Protein AF-A0A925BIQ1-F1 (afdb_monomer_lite)

pLDDT: mean 86.91, std 11.26, range [58.0, 98.06]

Sequence (155 aa):
MSRRSTRPRNQNVPHVSRKQAQEAAAAEDLAVAASRVPRFIREFGYGVLRLPRAVRMLIVGIFALLFTEMVRPTIDGLYLRFMFTHETRMLPALVLAAVGLGFYVLGWYLVVGLSGETPAPRRALSVYMGAGVLSLIAIAVQIVIGISIGLAPTT

Secondary structure (DSSP, 8-state):
--------------THHHHHHHHHHHHHHHHHHHHTS-HHHHHHHHHHHTS-HHHHHHHHHHHHHHHHHHHHHHHHHHHHHHT--STTTTHHHHHHHHHHHHHHHHHIIIII-STT-PPP--HHHHHHHHHHHHHHHHHHHHHHHHHHHHTS---

Structure (mmCIF, N/CA/C/O backbone):
data_AF-A0A925BIQ1-F1
#
_entry.id   AF-A0A925BIQ1-F1
#
loop_
_atom_site.group_PDB
_atom_site.id
_atom_site.type_symbol
_atom_site.label_atom_id
_atom_site.label_alt_id
_atom_site.labe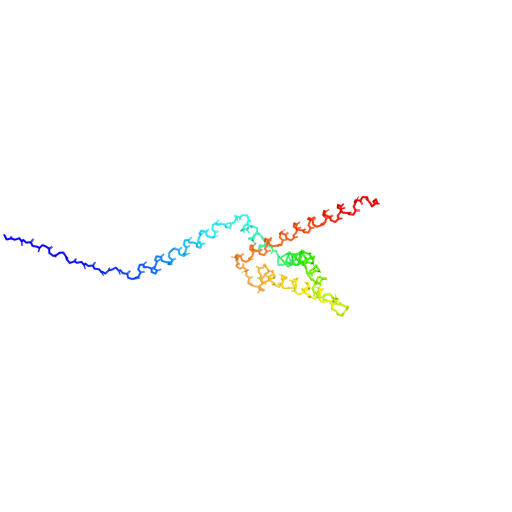l_comp_id
_atom_site.label_asym_id
_atom_site.label_entity_id
_atom_site.label_seq_id
_atom_site.pdbx_PDB_ins_code
_atom_site.Cartn_x
_atom_site.Cartn_y
_atom_site.Cartn_z
_atom_site.occupancy
_atom_site.B_iso_or_equiv
_atom_site.auth_seq_id
_atom_site.auth_comp_id
_atom_site.auth_asym_id
_atom_site.auth_atom_id
_atom_site.pdbx_PDB_model_num
ATOM 1 N N . MET A 1 1 ? 26.396 -39.279 72.627 1.00 59.22 1 MET A N 1
ATOM 2 C CA . MET A 1 1 ? 25.305 -39.812 71.777 1.00 59.22 1 MET A CA 1
ATOM 3 C C . MET A 1 1 ? 24.662 -38.661 71.014 1.00 59.22 1 MET A C 1
ATOM 5 O O . MET A 1 1 ? 24.142 -37.742 71.629 1.00 59.22 1 MET A O 1
ATOM 9 N N . SER A 1 2 ? 24.813 -38.666 69.690 1.00 58.00 2 SER A N 1
ATOM 10 C CA . SER A 1 2 ? 24.536 -37.544 68.781 1.00 58.00 2 SER A CA 1
ATOM 11 C C . SER A 1 2 ? 23.082 -37.568 68.291 1.00 58.00 2 SER A C 1
ATOM 13 O O . SER A 1 2 ? 22.649 -38.560 67.706 1.00 58.00 2 SER A O 1
ATOM 15 N N . ARG A 1 3 ? 22.317 -36.493 68.532 1.00 62.41 3 ARG A N 1
ATOM 16 C CA . ARG A 1 3 ? 20.950 -36.319 68.010 1.00 62.41 3 ARG A CA 1
ATOM 17 C C . ARG A 1 3 ? 21.018 -35.729 66.597 1.00 62.41 3 ARG A C 1
ATOM 19 O O . ARG A 1 3 ? 21.195 -34.526 66.429 1.00 62.41 3 ARG A O 1
ATOM 26 N N . ARG A 1 4 ? 20.869 -36.579 65.574 1.00 62.31 4 ARG A N 1
ATOM 27 C CA . ARG A 1 4 ? 20.652 -36.150 64.182 1.00 62.31 4 ARG A CA 1
ATOM 28 C C . ARG A 1 4 ? 19.227 -35.620 64.029 1.00 62.31 4 ARG A C 1
ATOM 30 O O . ARG A 1 4 ? 18.267 -36.378 64.095 1.00 62.31 4 ARG A O 1
ATOM 37 N N . SER A 1 5 ? 19.117 -34.313 63.818 1.00 64.75 5 SER A N 1
ATOM 38 C CA . SER A 1 5 ? 17.891 -33.627 63.413 1.00 64.75 5 SER A CA 1
ATOM 39 C C . SER A 1 5 ? 17.651 -33.849 61.918 1.00 64.75 5 SER A C 1
ATOM 41 O O . SER A 1 5 ? 18.326 -33.271 61.066 1.00 64.75 5 SER A O 1
ATOM 43 N N . THR A 1 6 ? 16.714 -34.732 61.590 1.00 67.44 6 THR A N 1
ATOM 44 C CA . THR A 1 6 ? 16.174 -34.919 60.240 1.00 67.44 6 THR A CA 1
ATOM 45 C C . THR A 1 6 ? 15.125 -33.843 59.966 1.00 67.44 6 THR A C 1
ATOM 47 O O . THR A 1 6 ? 13.984 -33.958 60.408 1.00 67.44 6 THR A O 1
ATOM 50 N N . ARG A 1 7 ? 15.498 -32.783 59.235 1.00 59.94 7 ARG A N 1
ATOM 51 C CA . ARG A 1 7 ? 14.525 -31.836 58.663 1.00 59.94 7 ARG A CA 1
ATOM 52 C C . ARG A 1 7 ? 13.788 -32.501 57.489 1.00 59.94 7 ARG A C 1
ATOM 54 O O . ARG A 1 7 ? 14.462 -32.929 56.550 1.00 59.94 7 ARG A O 1
ATOM 61 N N . PRO A 1 8 ? 12.444 -32.546 57.478 1.00 65.25 8 PRO A N 1
ATOM 62 C CA . PRO A 1 8 ? 11.698 -32.995 56.312 1.00 65.25 8 PRO A CA 1
ATOM 63 C C . PRO A 1 8 ? 11.759 -31.923 55.217 1.00 65.25 8 PRO A C 1
ATOM 65 O O . PRO A 1 8 ? 11.412 -30.758 55.416 1.00 65.25 8 PRO A O 1
ATOM 68 N N . ARG A 1 9 ? 12.243 -32.332 54.045 1.00 63.62 9 ARG A N 1
ATOM 69 C CA . ARG A 1 9 ? 12.334 -31.520 52.832 1.00 63.62 9 ARG A CA 1
ATOM 70 C C . ARG A 1 9 ? 10.961 -31.515 52.158 1.00 63.62 9 ARG A C 1
ATOM 72 O O . ARG A 1 9 ? 10.641 -32.430 51.411 1.00 63.62 9 ARG A O 1
ATOM 79 N N . ASN A 1 10 ? 10.141 -30.507 52.442 1.00 61.97 10 ASN A N 1
ATOM 80 C CA . ASN A 1 10 ? 8.868 -30.312 51.749 1.00 61.97 10 ASN A CA 1
ATOM 81 C C . ASN A 1 10 ? 9.134 -29.722 50.348 1.00 61.97 10 ASN A C 1
ATOM 83 O O . ASN A 1 10 ? 9.356 -28.522 50.202 1.00 61.97 10 ASN A O 1
ATOM 87 N N . GLN A 1 11 ? 9.186 -30.589 49.334 1.00 58.97 11 GLN A N 1
ATOM 88 C CA . GLN A 1 11 ? 9.347 -30.259 47.911 1.00 58.97 11 GLN A CA 1
ATOM 89 C C . GLN A 1 11 ? 7.989 -30.290 47.189 1.00 58.97 11 GLN A C 1
ATOM 91 O O . GLN A 1 11 ? 7.821 -30.978 46.192 1.00 58.97 11 GLN A O 1
ATOM 96 N N . ASN A 1 12 ? 7.012 -29.520 47.664 1.00 61.50 12 ASN A N 1
ATOM 97 C CA . ASN A 1 12 ? 5.854 -29.163 46.843 1.00 61.50 12 ASN A CA 1
ATOM 98 C C . ASN A 1 12 ? 6.085 -27.764 46.271 1.00 61.50 12 ASN A C 1
ATOM 100 O O . ASN A 1 12 ? 5.582 -26.769 46.785 1.00 61.50 12 ASN A O 1
ATOM 104 N N . VAL A 1 13 ? 6.900 -27.688 45.215 1.00 62.66 13 VAL A N 1
ATOM 105 C CA . VAL A 1 13 ? 6.961 -26.490 44.370 1.00 62.66 13 VAL A CA 1
ATOM 106 C C . VAL A 1 13 ? 5.743 -26.558 43.441 1.00 62.66 13 VAL A C 1
ATOM 108 O O . VAL A 1 13 ? 5.674 -27.469 42.616 1.00 62.66 13 VAL A O 1
ATOM 111 N N . PRO A 1 14 ? 4.752 -25.661 43.573 1.00 60.56 14 PRO A N 1
ATOM 112 C CA . PRO A 1 14 ? 3.522 -25.745 42.800 1.00 60.56 14 PRO A CA 1
ATOM 113 C C . PRO A 1 14 ? 3.817 -25.538 41.310 1.00 60.56 14 PRO A C 1
ATOM 115 O O . PRO A 1 14 ? 4.223 -24.458 40.879 1.00 60.56 14 PRO A O 1
ATOM 118 N N . HIS A 1 15 ? 3.554 -26.568 40.503 1.00 63.47 15 HIS A N 1
ATOM 119 C CA . HIS A 1 15 ? 3.665 -26.535 39.039 1.00 63.47 15 HIS A CA 1
ATOM 120 C C . HIS A 1 15 ? 2.817 -25.429 38.377 1.00 63.47 15 HIS A C 1
ATOM 122 O O . HIS A 1 15 ? 3.095 -25.038 37.245 1.00 63.47 15 HIS A O 1
ATOM 128 N N . VAL A 1 16 ? 1.845 -24.864 39.099 1.00 65.94 16 VAL A N 1
ATOM 129 C CA . VAL A 1 16 ? 1.020 -23.723 38.668 1.00 65.94 16 VAL A CA 1
ATOM 130 C C . VAL A 1 16 ? 1.852 -22.441 38.493 1.00 65.94 16 VAL A C 1
ATOM 132 O O . VAL A 1 16 ? 1.559 -21.630 37.617 1.00 65.94 16 VAL A O 1
ATOM 135 N N . SER A 1 17 ? 2.951 -22.291 39.244 1.00 70.00 17 SER A N 1
ATOM 136 C CA . SER A 1 17 ? 3.759 -21.065 39.244 1.00 70.00 17 SER A CA 1
ATOM 137 C C . SER A 1 17 ? 4.495 -20.831 37.920 1.00 70.00 17 SER A C 1
ATOM 139 O O . SER A 1 17 ? 4.646 -19.689 37.498 1.00 70.00 17 SER A O 1
ATOM 141 N N . ARG A 1 18 ? 4.891 -21.894 37.202 1.00 80.94 18 ARG A N 1
ATOM 142 C CA . ARG A 1 18 ? 5.593 -21.739 35.914 1.00 80.94 18 ARG A CA 1
ATOM 143 C C . ARG A 1 18 ? 4.679 -21.234 34.806 1.00 80.94 18 ARG A C 1
ATOM 145 O O . ARG A 1 18 ? 5.101 -20.381 34.037 1.00 80.94 18 ARG A O 1
ATOM 152 N N . LYS A 1 19 ? 3.440 -21.730 34.738 1.00 82.00 19 LYS A N 1
ATOM 153 C CA . LYS A 1 19 ? 2.490 -21.315 33.700 1.00 82.00 19 LYS A CA 1
ATOM 154 C C . LYS A 1 19 ? 2.035 -19.870 33.918 1.00 82.00 19 LYS A C 1
ATOM 156 O O . LYS A 1 19 ? 2.070 -19.087 32.981 1.00 82.00 19 LYS A O 1
ATOM 161 N N . GLN A 1 20 ? 1.738 -19.490 35.162 1.00 82.94 20 GLN A N 1
ATOM 162 C CA . GLN A 1 20 ? 1.406 -18.102 35.504 1.00 82.94 20 GLN A CA 1
ATOM 163 C C . GLN A 1 20 ? 2.589 -17.146 35.297 1.00 82.94 20 GLN A C 1
ATOM 165 O O . GLN A 1 20 ? 2.395 -16.045 34.795 1.00 82.94 20 GLN A O 1
ATOM 170 N N . ALA A 1 21 ? 3.819 -17.565 35.617 1.00 81.31 21 ALA A N 1
ATOM 171 C CA . ALA A 1 21 ? 5.012 -16.764 35.336 1.00 81.31 21 ALA A CA 1
ATOM 172 C C . ALA A 1 21 ? 5.265 -16.604 33.827 1.00 81.31 21 ALA A C 1
ATOM 174 O O . ALA A 1 21 ? 5.675 -15.533 33.393 1.00 81.31 21 ALA A O 1
ATOM 175 N N . GLN A 1 22 ? 4.990 -17.635 33.021 1.00 86.81 22 GLN A N 1
ATOM 176 C CA . GLN A 1 22 ? 5.076 -17.549 31.560 1.00 86.81 22 GLN A CA 1
ATOM 177 C C . GLN A 1 22 ? 3.986 -16.650 30.967 1.00 86.81 22 GLN A C 1
ATOM 179 O O . GLN A 1 22 ? 4.279 -15.859 30.076 1.00 86.81 22 GLN A O 1
ATOM 184 N N . GLU A 1 23 ? 2.753 -16.730 31.470 1.00 86.88 23 GLU A N 1
ATOM 185 C CA . GLU A 1 23 ? 1.653 -15.851 31.053 1.00 86.88 23 GLU A CA 1
ATOM 186 C C . GLU A 1 23 ? 1.926 -14.389 31.440 1.00 86.88 23 GLU A C 1
ATOM 188 O O . GLU A 1 23 ? 1.695 -13.490 30.632 1.00 86.88 23 GLU A O 1
ATOM 193 N N . ALA A 1 24 ? 2.495 -14.148 32.625 1.00 84.00 24 ALA A N 1
ATOM 194 C CA . ALA A 1 24 ? 2.906 -12.818 33.068 1.00 84.00 24 ALA A CA 1
ATOM 195 C C . ALA A 1 24 ? 4.066 -12.257 32.227 1.00 84.00 24 ALA A C 1
ATOM 197 O O . ALA A 1 24 ? 3.981 -11.121 31.767 1.00 84.00 24 ALA A O 1
ATOM 198 N N . ALA A 1 25 ? 5.103 -13.059 31.957 1.00 83.44 25 ALA A N 1
ATOM 199 C CA . ALA A 1 25 ? 6.229 -12.649 31.116 1.00 83.44 25 ALA A CA 1
ATOM 200 C C . ALA A 1 25 ? 5.790 -12.360 29.669 1.00 83.44 25 ALA A C 1
ATOM 202 O O . ALA A 1 25 ? 6.185 -11.352 29.089 1.00 83.44 25 ALA A O 1
ATOM 203 N N . ALA A 1 26 ? 4.905 -13.189 29.102 1.00 83.94 26 ALA A N 1
ATOM 204 C CA . ALA A 1 26 ? 4.347 -12.952 27.771 1.00 83.94 26 ALA A CA 1
ATOM 205 C C . ALA A 1 26 ? 3.481 -11.680 27.721 1.00 83.94 26 ALA A C 1
ATOM 207 O O . ALA A 1 26 ? 3.517 -10.944 26.734 1.00 83.94 26 ALA A O 1
ATOM 208 N N . ALA A 1 27 ? 2.712 -11.394 28.777 1.00 82.50 27 ALA A N 1
ATOM 209 C CA . ALA A 1 27 ? 1.936 -10.161 28.880 1.00 82.50 27 ALA A CA 1
ATOM 210 C C . ALA A 1 27 ? 2.838 -8.919 28.988 1.00 82.50 27 ALA A C 1
ATOM 212 O O . ALA A 1 27 ? 2.545 -7.894 28.365 1.00 82.50 27 ALA A O 1
ATOM 213 N N . GLU A 1 28 ? 3.945 -9.016 29.725 1.00 84.44 28 GLU A N 1
ATOM 214 C CA . GLU A 1 28 ? 4.937 -7.947 29.859 1.00 84.44 28 GLU A CA 1
ATOM 215 C C . GLU A 1 28 ? 5.652 -7.673 28.527 1.00 84.44 28 GLU A C 1
ATOM 217 O O . GLU A 1 28 ? 5.715 -6.521 28.092 1.00 84.44 28 GLU A O 1
ATOM 222 N N . ASP A 1 29 ? 6.065 -8.714 27.798 1.00 81.19 29 ASP A N 1
ATOM 223 C CA . ASP A 1 29 ? 6.667 -8.584 26.464 1.00 81.19 29 ASP A CA 1
ATOM 224 C C . ASP A 1 29 ? 5.710 -7.940 25.449 1.00 81.19 29 ASP A C 1
ATOM 226 O O . ASP A 1 29 ? 6.113 -7.094 24.641 1.00 81.19 29 ASP A O 1
ATOM 230 N N . LEU A 1 30 ? 4.420 -8.283 25.503 1.00 76.56 30 LEU A N 1
ATOM 231 C CA . LEU A 1 30 ? 3.394 -7.649 24.672 1.00 76.56 30 LEU A CA 1
ATOM 232 C C . LEU A 1 30 ? 3.176 -6.178 25.053 1.00 76.56 30 LEU A C 1
ATOM 234 O O . LEU A 1 3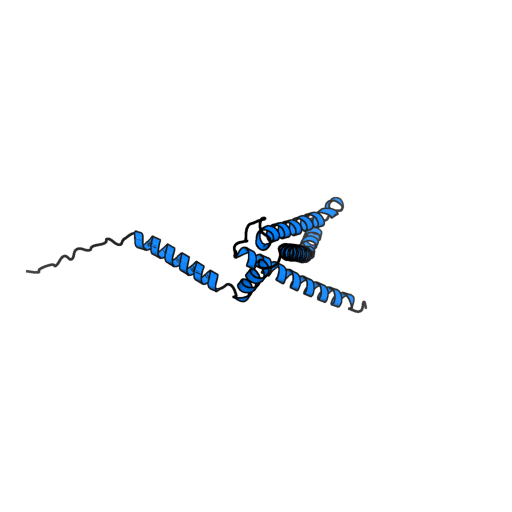0 ? 3.015 -5.336 24.163 1.00 76.56 30 LEU A O 1
ATOM 238 N N . ALA A 1 31 ? 3.213 -5.845 26.345 1.00 75.12 31 ALA A N 1
ATOM 239 C CA . ALA A 1 31 ? 3.109 -4.470 26.828 1.00 75.12 31 ALA A CA 1
ATOM 240 C C . ALA A 1 31 ? 4.327 -3.623 26.412 1.00 75.12 31 ALA A C 1
ATOM 242 O O . ALA A 1 31 ? 4.167 -2.486 25.956 1.00 75.12 31 ALA A O 1
ATOM 243 N N . VAL A 1 32 ? 5.535 -4.190 26.475 1.00 77.50 32 VAL A N 1
ATOM 244 C CA . VAL A 1 32 ? 6.776 -3.559 25.996 1.00 77.50 32 VAL A CA 1
ATOM 245 C C . VAL A 1 32 ? 6.763 -3.413 24.470 1.00 77.50 32 VAL A C 1
ATOM 247 O O . VAL A 1 32 ? 7.144 -2.371 23.936 1.00 77.50 32 VAL A O 1
ATOM 250 N N . ALA A 1 33 ? 6.270 -4.402 23.728 1.00 68.06 33 ALA A N 1
ATOM 251 C CA . ALA A 1 33 ? 6.105 -4.280 22.280 1.00 68.06 33 ALA A CA 1
ATOM 252 C C . ALA A 1 33 ? 5.075 -3.195 21.904 1.00 68.06 33 ALA A C 1
ATOM 254 O O . ALA A 1 33 ? 5.266 -2.471 20.923 1.00 68.06 33 ALA A O 1
ATOM 255 N N . ALA A 1 34 ? 4.010 -3.039 22.695 1.00 63.12 34 ALA A N 1
ATOM 256 C CA . ALA A 1 34 ? 3.001 -1.997 22.516 1.00 63.12 34 ALA A CA 1
ATOM 257 C C . ALA A 1 34 ? 3.511 -0.592 22.891 1.00 63.12 34 ALA A C 1
ATOM 259 O O . ALA A 1 34 ? 3.073 0.404 22.300 1.00 63.12 34 ALA A O 1
ATOM 260 N N . SER A 1 35 ? 4.453 -0.483 23.834 1.00 69.19 35 SER A N 1
ATOM 261 C CA . SER A 1 35 ? 5.083 0.794 24.192 1.00 69.19 35 SER A CA 1
ATOM 262 C C . SER A 1 35 ? 6.055 1.292 23.115 1.00 69.19 35 SER A C 1
ATOM 264 O O . SER A 1 35 ? 6.186 2.503 22.942 1.00 69.19 35 SER A O 1
ATOM 266 N N . ARG A 1 36 ? 6.637 0.388 22.310 1.00 71.56 36 ARG A N 1
ATOM 267 C CA . ARG A 1 36 ? 7.524 0.730 21.180 1.00 71.56 36 ARG A CA 1
ATOM 268 C C . ARG A 1 36 ? 6.821 1.375 19.985 1.00 71.56 36 ARG A C 1
ATOM 270 O O . ARG A 1 36 ? 7.504 1.895 19.107 1.00 71.56 36 ARG A O 1
ATOM 277 N N . VAL A 1 37 ? 5.488 1.355 19.911 1.00 66.75 37 VAL A N 1
ATOM 278 C CA . VAL A 1 37 ? 4.771 2.040 18.824 1.00 66.75 37 VAL A CA 1
ATOM 279 C C . VAL A 1 37 ? 4.797 3.554 19.086 1.00 66.75 37 VAL A C 1
ATOM 281 O O . VAL A 1 37 ? 4.233 3.992 20.099 1.00 66.75 37 VAL A O 1
ATOM 284 N N . PRO A 1 38 ? 5.392 4.368 18.190 1.00 74.06 38 PRO A N 1
ATOM 285 C CA . PRO A 1 38 ? 5.447 5.820 18.346 1.00 74.06 38 PRO A CA 1
ATOM 286 C C . PRO A 1 38 ? 4.052 6.399 18.606 1.00 74.06 38 PRO A C 1
ATOM 288 O O . PRO A 1 38 ? 3.095 6.041 17.913 1.00 74.06 38 PRO A O 1
ATOM 291 N N . ARG A 1 39 ? 3.915 7.296 19.596 1.00 78.56 39 ARG A N 1
ATOM 292 C CA . ARG A 1 39 ? 2.623 7.942 19.928 1.00 78.56 39 ARG A CA 1
ATOM 293 C C . ARG A 1 39 ? 1.966 8.578 18.704 1.00 78.56 39 ARG A C 1
ATOM 295 O O . ARG A 1 39 ? 0.778 8.368 18.489 1.00 78.56 39 ARG A O 1
ATOM 302 N N . PHE A 1 40 ? 2.770 9.221 17.858 1.00 76.12 40 PHE A N 1
ATOM 303 C CA . PHE A 1 40 ? 2.323 9.864 16.624 1.00 76.12 40 PHE A CA 1
ATOM 304 C C . PHE A 1 40 ? 1.507 8.932 15.714 1.00 76.12 40 PHE A C 1
ATOM 306 O O . PHE A 1 40 ? 0.469 9.324 15.193 1.00 76.12 40 PHE A O 1
ATOM 313 N N . ILE A 1 41 ? 1.914 7.665 15.569 1.00 71.62 41 ILE A N 1
ATOM 314 C CA . ILE A 1 41 ? 1.218 6.710 14.692 1.00 71.62 41 ILE A CA 1
ATOM 315 C C . ILE A 1 41 ? -0.152 6.324 15.268 1.00 71.62 41 ILE A C 1
ATOM 317 O O . ILE A 1 41 ? -1.112 6.136 14.518 1.00 71.62 41 ILE A O 1
ATOM 321 N N . ARG A 1 42 ? -0.262 6.229 16.600 1.00 75.94 42 ARG A N 1
ATOM 322 C CA . ARG A 1 42 ? -1.542 5.970 17.274 1.00 75.94 42 ARG A CA 1
ATOM 323 C C . ARG A 1 42 ? -2.488 7.152 17.101 1.00 75.94 42 ARG A C 1
ATOM 325 O O . ARG A 1 42 ? -3.617 6.955 16.666 1.00 75.94 42 ARG A O 1
ATOM 332 N N . GLU A 1 43 ? -2.015 8.359 17.392 1.00 83.81 43 GLU A N 1
ATOM 333 C CA . GLU A 1 43 ? -2.799 9.593 17.265 1.00 83.81 43 GLU A CA 1
ATOM 334 C C . GLU A 1 43 ? -3.287 9.808 15.829 1.00 83.81 43 GLU A C 1
ATOM 336 O O . GLU A 1 43 ? -4.471 10.073 15.612 1.00 83.81 43 GLU A O 1
ATOM 341 N N . PHE A 1 44 ? -2.416 9.580 14.845 1.00 81.25 44 PHE A N 1
ATOM 342 C CA . PHE A 1 44 ? -2.772 9.675 13.433 1.00 81.25 44 PHE A CA 1
ATOM 343 C C . PHE A 1 44 ? -3.825 8.633 13.028 1.00 81.25 44 PHE A C 1
ATOM 345 O O . PHE A 1 44 ? -4.817 8.973 12.383 1.00 81.25 44 PHE A O 1
ATOM 352 N N . GLY A 1 45 ? -3.664 7.375 13.456 1.00 82.75 45 GLY A N 1
ATOM 353 C CA . GLY A 1 45 ? -4.630 6.306 13.183 1.00 82.75 45 GLY A CA 1
ATOM 354 C C . GLY A 1 45 ? -6.023 6.607 13.743 1.00 82.75 45 GLY A C 1
ATOM 355 O O . GLY A 1 45 ? -7.018 6.467 13.030 1.00 82.75 45 GLY A O 1
ATOM 356 N N . TYR A 1 46 ? -6.102 7.093 14.986 1.00 84.44 46 TYR A N 1
ATOM 357 C CA . TYR A 1 46 ? -7.371 7.531 15.577 1.00 84.44 46 TYR A CA 1
ATOM 358 C C . TYR A 1 46 ? -7.963 8.743 14.858 1.00 84.44 46 TYR A C 1
ATOM 360 O O . TYR A 1 46 ? -9.179 8.800 14.674 1.00 84.44 46 TYR A O 1
ATOM 368 N N . GLY A 1 47 ? -7.125 9.685 14.418 1.00 87.12 47 GLY A N 1
ATOM 369 C CA . GLY A 1 47 ? -7.556 10.834 13.624 1.00 87.12 47 GLY A CA 1
ATOM 370 C C . GLY A 1 47 ? -8.267 10.406 12.342 1.00 87.12 47 GLY A C 1
ATOM 371 O O . GLY A 1 47 ? -9.375 10.866 12.070 1.00 87.12 47 GLY A O 1
ATOM 372 N N . VAL A 1 48 ? -7.686 9.456 11.604 1.00 87.81 48 VAL A N 1
ATOM 373 C CA . VAL A 1 48 ? -8.275 8.974 10.347 1.00 87.81 48 VAL A CA 1
ATOM 374 C C . VAL A 1 48 ? -9.579 8.209 10.567 1.00 87.81 48 VAL A C 1
ATOM 376 O O . VAL A 1 48 ? -10.516 8.384 9.790 1.00 87.81 48 VAL A O 1
ATOM 379 N N . LEU A 1 49 ? -9.695 7.417 11.636 1.00 88.88 49 LEU A N 1
ATOM 380 C CA . LEU A 1 49 ? -10.927 6.673 11.936 1.00 88.88 49 LEU A CA 1
ATOM 381 C C . LEU A 1 49 ? -12.127 7.580 12.255 1.00 88.88 49 LEU A C 1
ATOM 383 O O . LEU A 1 49 ? -13.269 7.165 12.060 1.00 88.88 49 LEU A O 1
ATOM 387 N N . ARG A 1 50 ? -11.887 8.818 12.702 1.00 90.69 50 ARG A N 1
ATOM 388 C CA . ARG A 1 50 ? -12.942 9.809 12.980 1.00 90.69 50 ARG A CA 1
ATOM 389 C C . ARG A 1 50 ? -13.447 10.525 11.727 1.00 90.69 50 ARG A C 1
ATOM 391 O O . ARG A 1 50 ? -14.440 11.243 11.804 1.00 90.69 50 ARG A O 1
ATOM 398 N N . LEU A 1 51 ? -12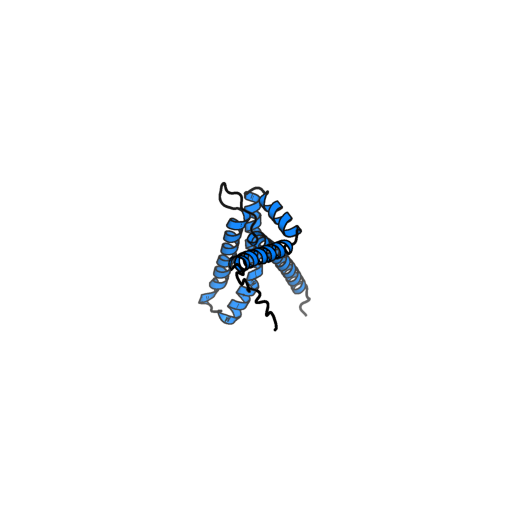.786 10.346 10.583 1.00 93.44 51 LEU A N 1
ATOM 399 C CA . LEU A 1 51 ? -13.171 11.006 9.340 1.00 93.44 51 LEU A CA 1
ATOM 400 C C . LEU A 1 51 ? -14.453 10.397 8.739 1.00 93.44 51 LEU A C 1
ATOM 402 O O . LEU A 1 51 ? -14.713 9.192 8.890 1.00 93.44 51 LEU A O 1
ATOM 406 N N . PRO A 1 52 ? -15.233 11.196 7.981 1.00 94.31 52 PRO A N 1
ATOM 407 C CA . PRO A 1 52 ? -16.371 10.693 7.221 1.00 94.31 52 PRO A CA 1
ATOM 408 C C . PRO A 1 52 ? -15.975 9.514 6.329 1.00 94.31 52 PRO A C 1
ATOM 410 O O . PRO A 1 52 ? -14.876 9.474 5.771 1.00 94.31 52 PRO A O 1
ATOM 413 N N . ARG A 1 53 ? -16.888 8.552 6.157 1.00 93.12 53 ARG A N 1
ATOM 414 C CA . ARG A 1 53 ? -16.627 7.311 5.405 1.00 93.12 53 ARG A CA 1
ATOM 415 C C . ARG A 1 53 ? -16.088 7.581 3.994 1.00 93.12 53 ARG A C 1
ATOM 417 O O . ARG A 1 53 ? -15.143 6.921 3.581 1.00 93.12 53 ARG A O 1
ATOM 424 N N . ALA A 1 54 ? -16.635 8.581 3.300 1.00 94.94 54 ALA A N 1
ATOM 425 C CA . ALA A 1 54 ? -16.186 8.981 1.966 1.00 94.94 54 ALA A CA 1
ATOM 426 C C . ALA A 1 54 ? -14.715 9.435 1.945 1.00 94.94 54 ALA A C 1
ATOM 428 O O . ALA A 1 54 ? -13.954 9.031 1.071 1.00 94.94 54 ALA A O 1
ATOM 429 N N . VAL A 1 55 ? -14.283 10.206 2.950 1.00 95.75 55 VAL A N 1
ATOM 430 C CA . VAL A 1 55 ? -12.888 10.660 3.070 1.00 95.75 55 VAL A CA 1
ATOM 431 C C . VAL A 1 55 ? -11.963 9.473 3.330 1.00 95.75 55 VAL A C 1
ATOM 433 O O . VAL A 1 55 ? -10.907 9.368 2.714 1.00 95.75 55 VAL A O 1
ATOM 436 N N . ARG A 1 56 ? -12.378 8.529 4.184 1.00 95.00 56 ARG A N 1
ATOM 437 C CA . ARG A 1 56 ? -11.619 7.293 4.430 1.00 95.00 56 ARG A CA 1
ATOM 438 C C . ARG A 1 56 ? -11.459 6.452 3.161 1.00 95.00 56 ARG A C 1
ATOM 440 O O . ARG A 1 56 ? -10.361 5.970 2.901 1.00 95.00 56 ARG A O 1
ATOM 447 N N . MET A 1 57 ? -12.513 6.320 2.351 1.00 96.06 57 MET A N 1
ATOM 448 C CA . MET A 1 57 ? -12.443 5.632 1.053 1.00 96.06 57 MET A CA 1
ATOM 449 C C . MET A 1 57 ? -11.463 6.316 0.095 1.00 96.06 57 MET A C 1
ATOM 451 O O . MET A 1 57 ? -10.675 5.636 -0.559 1.00 96.06 57 MET A O 1
ATOM 455 N N . LEU A 1 58 ? -11.482 7.649 0.042 1.00 97.19 58 LEU A N 1
ATOM 456 C CA . LEU A 1 58 ? -10.581 8.430 -0.803 1.00 97.19 58 LEU A CA 1
ATOM 457 C C . LEU A 1 58 ? -9.117 8.268 -0.372 1.00 97.19 58 LEU A C 1
ATOM 459 O O . LEU A 1 58 ? -8.264 8.021 -1.218 1.00 97.19 58 LEU A O 1
ATOM 463 N N . ILE A 1 59 ? -8.830 8.313 0.933 1.00 95.31 59 ILE A N 1
ATOM 464 C CA . ILE A 1 59 ? -7.483 8.060 1.472 1.00 95.31 59 ILE A CA 1
ATOM 465 C C . ILE A 1 59 ? -6.995 6.661 1.078 1.00 95.31 59 ILE A C 1
ATOM 467 O O . ILE A 1 59 ? -5.876 6.515 0.593 1.00 95.31 59 ILE A O 1
ATOM 471 N N . VAL A 1 60 ? -7.834 5.635 1.252 1.00 96.94 60 VAL A N 1
ATOM 472 C CA . VAL A 1 60 ? -7.495 4.256 0.871 1.00 96.94 60 VAL A CA 1
ATOM 473 C C . VAL A 1 60 ? -7.228 4.144 -0.630 1.00 96.94 60 VAL A C 1
ATOM 475 O O . VAL A 1 60 ? -6.240 3.524 -1.016 1.00 96.94 60 VAL A O 1
ATOM 478 N N . GLY A 1 61 ? -8.057 4.776 -1.465 1.00 97.62 61 GLY A N 1
ATOM 479 C CA . GLY A 1 61 ? -7.868 4.820 -2.915 1.00 97.62 61 GLY A CA 1
ATOM 480 C C . GLY A 1 61 ? -6.544 5.469 -3.313 1.00 97.62 61 GLY A C 1
ATOM 481 O O . GLY A 1 61 ? -5.774 4.880 -4.067 1.00 97.62 61 GLY A O 1
ATOM 482 N N . ILE A 1 62 ? -6.236 6.639 -2.747 1.00 97.19 62 ILE A N 1
ATOM 483 C CA . ILE A 1 62 ? -4.968 7.336 -2.993 1.00 97.19 62 ILE A CA 1
ATOM 484 C C . ILE A 1 62 ? -3.789 6.465 -2.556 1.00 97.19 62 ILE A C 1
ATOM 486 O O . ILE A 1 62 ? -2.843 6.301 -3.316 1.00 97.19 62 ILE A O 1
ATOM 490 N N . PHE A 1 63 ? -3.842 5.861 -1.368 1.00 96.75 63 PHE A N 1
ATOM 491 C CA . PHE A 1 63 ? -2.749 5.019 -0.877 1.00 96.75 63 PHE A CA 1
ATOM 492 C C . PHE A 1 63 ? -2.539 3.776 -1.742 1.00 96.75 63 PHE A C 1
ATOM 494 O O . PHE A 1 63 ? -1.394 3.413 -1.992 1.00 96.75 63 PHE A O 1
ATOM 501 N N . ALA A 1 64 ? -3.609 3.160 -2.245 1.00 97.56 64 ALA A N 1
ATOM 502 C CA . ALA A 1 64 ? -3.504 2.046 -3.180 1.00 97.56 64 ALA A CA 1
ATOM 503 C C . ALA A 1 64 ? -2.845 2.454 -4.501 1.00 97.56 64 ALA A C 1
ATOM 505 O O . ALA A 1 64 ? -1.961 1.743 -4.979 1.00 97.56 64 ALA A O 1
ATOM 506 N N . LEU A 1 65 ? -3.205 3.613 -5.056 1.00 97.31 65 LEU A N 1
ATOM 507 C CA . LEU A 1 65 ? -2.569 4.135 -6.268 1.00 97.31 65 LEU A CA 1
ATOM 508 C C . LEU A 1 65 ? -1.088 4.453 -6.035 1.00 97.31 65 LEU A C 1
ATOM 510 O O . LEU A 1 65 ? -0.239 3.996 -6.797 1.00 97.31 65 LEU A O 1
ATOM 514 N N . LEU A 1 66 ? -0.767 5.159 -4.947 1.00 96.62 66 LEU A N 1
ATOM 515 C CA . LEU A 1 66 ? 0.614 5.485 -4.588 1.00 96.62 66 LEU A CA 1
ATOM 516 C C . LEU A 1 66 ? 1.454 4.218 -4.378 1.00 96.62 66 LEU A C 1
ATOM 518 O O . LEU A 1 66 ? 2.583 4.126 -4.851 1.00 96.62 66 LEU A O 1
ATOM 522 N N . PHE A 1 67 ? 0.911 3.216 -3.690 1.00 96.38 67 PHE A N 1
ATOM 523 C CA . PHE A 1 67 ? 1.609 1.951 -3.492 1.00 96.38 67 PHE A CA 1
ATOM 524 C C . PHE A 1 67 ? 1.824 1.207 -4.818 1.00 96.38 67 PHE A C 1
ATOM 526 O O . PHE A 1 67 ? 2.909 0.684 -5.062 1.00 96.38 67 PHE A O 1
ATOM 533 N N . THR A 1 68 ? 0.824 1.203 -5.701 1.00 97.12 68 THR A N 1
ATOM 534 C CA . THR A 1 68 ? 0.923 0.565 -7.024 1.00 97.12 68 THR A CA 1
ATOM 535 C C . THR A 1 68 ? 2.030 1.199 -7.865 1.00 97.12 68 THR A C 1
ATOM 537 O O . THR A 1 68 ? 2.894 0.484 -8.371 1.00 97.12 68 THR A O 1
ATOM 540 N N . GLU A 1 69 ? 2.067 2.530 -7.952 1.00 96.12 69 GLU A N 1
ATOM 541 C CA . GLU A 1 69 ? 3.126 3.244 -8.680 1.00 96.12 69 GLU A CA 1
ATOM 542 C C . GLU A 1 69 ? 4.504 3.069 -8.023 1.00 96.12 69 GLU A C 1
ATOM 544 O O . GLU A 1 69 ? 5.512 2.963 -8.716 1.00 96.12 69 GLU A O 1
ATOM 549 N N . MET A 1 70 ? 4.572 2.953 -6.692 1.00 95.12 70 MET A N 1
ATOM 550 C CA . MET A 1 70 ? 5.828 2.652 -5.997 1.00 95.12 70 MET A CA 1
ATOM 551 C C . MET A 1 70 ? 6.399 1.282 -6.401 1.00 95.12 70 MET A C 1
ATOM 553 O O . MET A 1 70 ? 7.611 1.152 -6.573 1.00 95.12 70 MET A O 1
ATOM 557 N N . VAL A 1 71 ? 5.550 0.259 -6.537 1.00 95.56 71 VAL A N 1
ATOM 558 C CA . VAL A 1 71 ? 5.973 -1.122 -6.842 1.00 95.56 71 VAL A CA 1
ATOM 559 C C . VAL A 1 71 ? 6.224 -1.337 -8.342 1.00 95.56 71 VAL A C 1
ATOM 561 O O . VAL A 1 71 ? 7.011 -2.210 -8.720 1.00 95.56 71 VAL A O 1
ATOM 564 N N . ARG A 1 72 ? 5.614 -0.517 -9.203 1.00 95.94 72 ARG A N 1
ATOM 565 C CA . ARG A 1 72 ? 5.764 -0.546 -10.666 1.00 95.94 72 ARG A CA 1
ATOM 566 C C . ARG A 1 72 ? 7.195 -0.728 -11.181 1.00 95.94 72 ARG A C 1
ATOM 568 O O . ARG A 1 72 ? 7.413 -1.724 -11.868 1.00 95.94 72 ARG A O 1
ATOM 575 N N . PRO A 1 73 ? 8.189 0.120 -10.848 1.00 94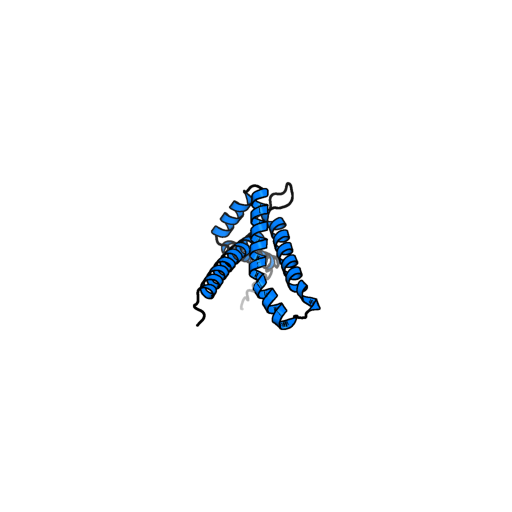.12 73 PRO A N 1
ATOM 576 C CA . PRO A 1 73 ? 9.547 -0.036 -11.375 1.00 94.12 73 PRO A CA 1
ATOM 577 C C . PRO A 1 73 ? 10.185 -1.378 -10.993 1.00 94.12 73 PRO A C 1
ATOM 579 O O . PRO A 1 73 ? 10.975 -1.933 -11.756 1.00 94.12 73 PRO A O 1
ATOM 582 N N . THR A 1 74 ? 9.832 -1.932 -9.830 1.00 95.38 74 THR A N 1
ATOM 583 C CA . THR A 1 74 ? 10.307 -3.249 -9.395 1.00 95.38 74 THR A CA 1
ATOM 584 C C . THR A 1 74 ? 9.682 -4.371 -10.221 1.00 95.38 74 THR A C 1
ATOM 586 O O . THR A 1 74 ? 10.407 -5.259 -10.669 1.00 95.38 74 THR A O 1
ATOM 589 N N . ILE A 1 75 ? 8.364 -4.330 -10.448 1.00 96.06 75 ILE A N 1
ATOM 590 C CA . ILE A 1 75 ? 7.664 -5.328 -11.273 1.00 96.06 75 ILE A CA 1
ATOM 591 C C . ILE A 1 75 ? 8.146 -5.258 -12.721 1.00 96.06 75 ILE A C 1
ATOM 593 O O . ILE A 1 75 ? 8.502 -6.291 -13.287 1.00 96.06 75 ILE A O 1
ATOM 597 N N . ASP A 1 76 ? 8.226 -4.057 -13.292 1.00 95.06 76 ASP A N 1
ATOM 598 C CA . ASP A 1 76 ? 8.682 -3.849 -14.667 1.00 95.06 76 ASP A CA 1
ATOM 599 C C . ASP A 1 76 ? 10.135 -4.317 -14.832 1.00 95.06 76 ASP A C 1
ATOM 601 O O . ASP A 1 76 ? 10.453 -5.066 -15.757 1.00 95.06 76 ASP A O 1
ATOM 605 N N . GLY A 1 77 ? 11.018 -3.958 -13.893 1.00 95.31 77 GLY A N 1
ATOM 606 C CA . GLY A 1 77 ? 12.416 -4.384 -13.905 1.00 95.31 77 GLY A CA 1
ATOM 607 C C . GLY A 1 77 ? 12.591 -5.900 -13.785 1.00 95.31 77 GLY A C 1
ATOM 608 O O . GLY A 1 77 ? 13.435 -6.477 -14.474 1.00 95.31 77 GLY A O 1
ATOM 609 N N . LEU A 1 78 ? 11.789 -6.563 -12.946 1.00 96.50 78 LEU A N 1
ATOM 610 C CA . LEU A 1 78 ? 11.807 -8.021 -12.810 1.00 96.50 78 LEU A CA 1
ATOM 611 C C . LEU A 1 78 ? 11.275 -8.699 -14.079 1.00 96.50 78 LEU A C 1
ATOM 613 O O . LEU A 1 78 ? 11.886 -9.637 -14.590 1.00 96.50 78 LEU A O 1
ATOM 617 N N . TYR A 1 79 ? 10.165 -8.200 -14.616 1.00 96.00 79 TYR A N 1
ATOM 618 C CA . TYR A 1 79 ? 9.548 -8.742 -15.819 1.00 96.00 79 TYR A CA 1
ATOM 619 C C . TYR A 1 79 ? 10.479 -8.650 -17.031 1.00 96.00 79 TYR A C 1
ATOM 621 O O . TYR A 1 79 ? 10.694 -9.654 -17.711 1.00 96.00 79 TYR A O 1
ATOM 629 N N . LEU A 1 80 ? 11.085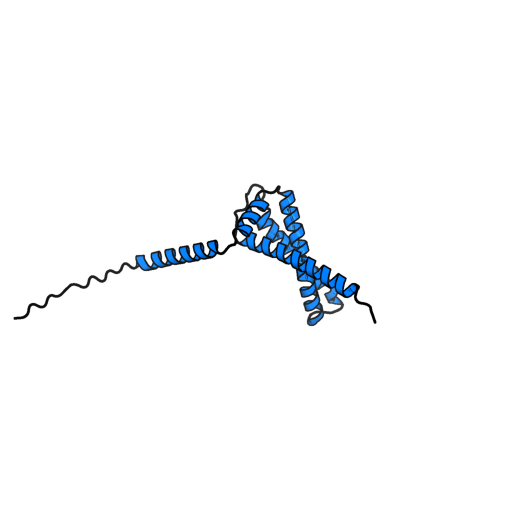 -7.480 -17.262 1.00 95.94 80 LEU A N 1
ATOM 630 C CA . LEU A 1 80 ? 12.008 -7.266 -18.378 1.00 95.94 80 LEU A CA 1
ATOM 631 C C . LEU A 1 80 ? 13.242 -8.171 -18.303 1.00 95.94 80 LEU A C 1
ATOM 633 O O . LEU A 1 80 ? 13.746 -8.600 -19.337 1.00 95.94 80 LEU A O 1
ATOM 637 N N . ARG A 1 81 ? 13.720 -8.479 -17.092 1.00 96.00 81 ARG A N 1
ATOM 638 C CA . ARG A 1 81 ? 14.907 -9.323 -16.892 1.00 96.00 81 ARG A CA 1
ATOM 639 C C . ARG A 1 81 ? 14.636 -10.817 -17.049 1.00 96.00 81 ARG A C 1
ATOM 641 O O . ARG A 1 81 ? 15.531 -11.524 -17.498 1.00 96.00 81 ARG A O 1
ATOM 648 N N . PHE A 1 82 ? 13.456 -11.301 -16.658 1.00 95.00 82 PHE A N 1
ATOM 649 C CA . PHE A 1 82 ? 13.222 -12.745 -16.509 1.00 95.00 82 PHE A CA 1
ATOM 650 C C . PHE A 1 82 ? 12.105 -13.321 -17.384 1.00 95.00 82 PHE A C 1
ATOM 652 O O . PHE A 1 82 ? 12.124 -14.517 -17.654 1.00 95.00 82 PHE A O 1
ATOM 659 N N . MET A 1 83 ? 11.123 -12.516 -17.796 1.00 91.06 83 MET A N 1
ATOM 660 C CA . MET A 1 83 ? 9.845 -13.016 -18.335 1.00 91.06 83 MET A CA 1
ATOM 661 C C . MET A 1 83 ? 9.426 -12.342 -19.651 1.00 91.06 83 MET A C 1
ATOM 663 O O . MET A 1 83 ? 8.320 -12.584 -20.145 1.00 91.06 83 MET A O 1
ATOM 667 N N . PHE A 1 84 ? 10.268 -11.469 -20.215 1.00 94.00 84 PHE A N 1
ATOM 668 C CA . PHE A 1 84 ? 9.904 -10.695 -21.396 1.00 94.00 84 PHE A CA 1
ATOM 669 C C . PHE A 1 84 ? 9.811 -11.566 -22.651 1.00 94.00 84 PHE A C 1
ATOM 671 O O . PHE A 1 84 ? 10.812 -12.046 -23.180 1.00 94.00 84 PHE A O 1
ATOM 678 N N . THR A 1 85 ? 8.594 -11.679 -23.177 1.00 94.38 85 THR A N 1
ATOM 679 C CA . THR A 1 85 ? 8.310 -12.149 -24.535 1.00 94.38 85 THR A CA 1
ATOM 680 C C . THR A 1 85 ? 7.270 -11.224 -25.169 1.00 94.38 85 THR A C 1
ATOM 682 O O . THR A 1 85 ? 6.602 -10.448 -24.479 1.00 94.38 85 THR A O 1
ATOM 685 N N . HIS A 1 86 ? 7.121 -11.262 -26.496 1.00 91.62 86 HIS A N 1
ATOM 686 C CA . HIS A 1 86 ? 6.097 -10.448 -27.164 1.00 91.62 86 HIS A CA 1
ATOM 687 C C . HIS A 1 86 ? 4.670 -10.827 -26.741 1.00 91.62 86 HIS A C 1
ATOM 689 O O . HIS A 1 86 ? 3.808 -9.953 -26.681 1.00 91.62 86 HIS A O 1
ATOM 695 N N . GLU A 1 87 ? 4.441 -12.093 -26.399 1.00 95.19 87 GLU A N 1
ATOM 696 C CA . GLU A 1 87 ? 3.134 -12.614 -25.994 1.00 95.19 87 GLU A CA 1
ATOM 697 C C . GLU A 1 87 ? 2.766 -12.214 -24.555 1.00 95.19 87 GLU A C 1
ATOM 699 O O . GLU A 1 87 ? 1.595 -12.010 -24.246 1.00 95.19 87 GLU A O 1
ATOM 704 N N . THR A 1 88 ? 3.753 -12.016 -23.672 1.00 93.94 88 THR A N 1
ATOM 705 C CA . THR A 1 88 ? 3.528 -11.745 -22.239 1.00 93.94 88 THR A CA 1
ATOM 706 C C . THR A 1 88 ? 3.430 -10.261 -21.875 1.00 93.94 88 THR A C 1
ATOM 708 O O . THR A 1 88 ? 3.307 -9.928 -20.697 1.00 93.94 88 THR A O 1
ATOM 711 N N . ARG A 1 89 ? 3.421 -9.342 -22.854 1.00 93.25 89 ARG A N 1
ATOM 712 C CA . ARG A 1 89 ? 3.485 -7.877 -22.636 1.00 93.25 89 ARG A CA 1
ATOM 713 C C . ARG A 1 89 ? 2.427 -7.306 -21.682 1.00 93.25 89 ARG A C 1
ATOM 715 O O . ARG A 1 89 ? 2.676 -6.273 -21.070 1.00 93.25 89 ARG A O 1
ATOM 722 N N . MET A 1 90 ? 1.266 -7.949 -21.550 1.00 95.25 90 MET A N 1
ATOM 723 C CA . MET A 1 90 ? 0.195 -7.510 -20.640 1.00 95.25 90 MET A CA 1
ATOM 724 C C . MET A 1 90 ? 0.379 -7.975 -19.188 1.00 95.25 90 MET A C 1
ATOM 726 O O . MET A 1 90 ? -0.265 -7.443 -18.284 1.00 95.25 90 MET A O 1
ATOM 730 N N . LEU A 1 91 ? 1.252 -8.953 -18.941 1.00 95.56 91 LEU A N 1
ATOM 731 C CA . LEU A 1 91 ? 1.404 -9.598 -17.639 1.00 95.56 91 LEU A CA 1
ATOM 732 C C . LEU A 1 91 ? 1.818 -8.619 -16.519 1.00 95.56 91 LEU A C 1
ATOM 734 O O . LEU A 1 91 ? 1.193 -8.672 -15.459 1.00 95.56 91 LEU A O 1
ATOM 738 N N . PRO A 1 92 ? 2.753 -7.666 -16.719 1.00 95.25 92 PRO A N 1
ATOM 739 C CA . PRO A 1 92 ? 3.109 -6.683 -15.688 1.00 95.25 92 PRO A CA 1
ATOM 740 C C . PRO A 1 92 ? 1.929 -5.824 -15.244 1.00 95.25 92 PRO A C 1
ATOM 742 O O . PRO A 1 92 ? 1.729 -5.619 -14.050 1.00 95.25 92 PRO A O 1
ATOM 745 N N . ALA A 1 93 ? 1.114 -5.370 -16.201 1.00 95.88 93 ALA A N 1
ATOM 746 C CA . ALA A 1 93 ? -0.051 -4.540 -15.921 1.00 95.88 93 ALA A CA 1
ATOM 747 C C . ALA A 1 93 ? -1.103 -5.306 -15.106 1.00 95.88 93 ALA A C 1
ATOM 749 O O . ALA A 1 93 ? -1.673 -4.750 -14.169 1.00 95.88 93 ALA A O 1
ATOM 750 N N . LEU A 1 94 ? -1.320 -6.592 -15.407 1.00 97.50 94 LEU A N 1
ATOM 751 C CA . LEU A 1 94 ? -2.227 -7.449 -14.637 1.00 97.50 94 LEU A CA 1
ATOM 752 C C . LEU A 1 94 ? -1.720 -7.687 -13.211 1.00 97.50 94 LEU A C 1
ATOM 754 O O . LEU A 1 94 ? -2.502 -7.606 -12.263 1.00 97.50 94 LEU A O 1
ATOM 758 N N . VAL A 1 95 ? -0.418 -7.936 -13.043 1.00 97.44 95 VAL A N 1
ATOM 759 C CA . VAL A 1 95 ? 0.190 -8.102 -11.714 1.00 97.44 95 VAL A CA 1
ATOM 760 C C . VAL A 1 95 ? 0.084 -6.804 -10.915 1.00 97.44 95 VAL A C 1
ATOM 762 O O . VAL A 1 95 ? -0.323 -6.838 -9.755 1.00 97.44 95 VAL A O 1
ATOM 765 N N . LEU A 1 96 ? 0.370 -5.653 -11.528 1.00 97.38 96 LEU A N 1
ATOM 766 C CA . LEU A 1 96 ? 0.221 -4.347 -10.884 1.00 97.38 96 LEU A CA 1
ATOM 767 C C . LEU A 1 96 ? -1.224 -4.061 -10.480 1.00 97.38 96 LEU A C 1
ATOM 769 O O . LEU A 1 96 ? -1.466 -3.647 -9.347 1.00 97.38 96 LEU A O 1
ATOM 773 N N . ALA A 1 97 ? -2.184 -4.338 -11.363 1.00 97.56 97 ALA A N 1
ATOM 774 C CA . ALA A 1 97 ? -3.602 -4.185 -11.059 1.00 97.56 97 ALA A CA 1
ATOM 775 C C . ALA A 1 97 ? -4.026 -5.077 -9.881 1.00 97.56 97 ALA A C 1
ATOM 777 O O . ALA A 1 97 ? -4.726 -4.612 -8.982 1.00 97.56 97 ALA A O 1
ATOM 778 N N . ALA A 1 98 ? -3.561 -6.330 -9.838 1.00 98.06 98 ALA A N 1
ATOM 779 C CA . ALA A 1 98 ? -3.839 -7.246 -8.735 1.00 98.06 98 ALA A CA 1
ATOM 780 C C . ALA A 1 98 ? -3.221 -6.769 -7.410 1.00 98.06 98 ALA A C 1
ATOM 782 O O . ALA A 1 98 ? -3.886 -6.808 -6.373 1.00 98.06 98 ALA A O 1
ATOM 783 N N . VAL A 1 99 ? -1.979 -6.275 -7.436 1.00 97.50 99 VAL A N 1
ATOM 784 C CA . VAL A 1 99 ? -1.300 -5.711 -6.257 1.00 97.50 99 VAL A CA 1
ATOM 785 C C . VAL A 1 99 ? -2.038 -4.473 -5.745 1.00 97.50 99 VAL A C 1
ATOM 787 O O . VAL A 1 99 ? -2.338 -4.392 -4.551 1.00 97.50 99 VAL A O 1
ATOM 790 N N . GLY A 1 100 ? -2.389 -3.544 -6.635 1.00 97.56 100 GLY A N 1
ATOM 791 C CA . GLY A 1 100 ? -3.126 -2.333 -6.284 1.00 97.56 100 GLY A CA 1
ATOM 792 C C . GLY A 1 100 ? -4.514 -2.626 -5.725 1.00 97.56 100 GLY A C 1
ATOM 793 O O . GLY A 1 100 ? -4.892 -2.090 -4.682 1.00 97.56 100 GLY A O 1
ATOM 794 N N . LEU A 1 101 ? -5.249 -3.542 -6.361 1.00 98.06 101 LEU A N 1
ATOM 795 C CA . LEU A 1 101 ? -6.559 -3.980 -5.885 1.00 98.06 101 LEU A CA 1
ATOM 796 C C . LEU A 1 101 ? -6.459 -4.671 -4.520 1.00 98.06 101 LEU A C 1
ATOM 798 O O . LEU A 1 101 ? -7.252 -4.377 -3.628 1.00 98.06 101 LEU A O 1
ATOM 802 N N . GLY A 1 102 ? -5.471 -5.548 -4.328 1.00 97.94 102 GLY A N 1
ATOM 803 C CA . GLY A 1 102 ? -5.228 -6.206 -3.044 1.00 97.94 102 GLY A CA 1
ATOM 804 C C . GLY A 1 102 ? -4.944 -5.199 -1.929 1.00 97.94 102 GLY A C 1
ATOM 805 O O . GLY A 1 102 ? -5.515 -5.297 -0.840 1.00 97.94 102 GLY A O 1
ATOM 806 N N . PHE A 1 103 ? -4.131 -4.181 -2.217 1.00 97.62 103 PHE A N 1
ATOM 807 C CA . PHE A 1 103 ? -3.841 -3.111 -1.266 1.00 97.62 103 PHE A CA 1
ATOM 808 C C . PHE A 1 103 ? -5.082 -2.261 -0.956 1.00 97.62 103 PHE A C 1
ATOM 810 O O . PHE A 1 103 ? -5.337 -1.947 0.207 1.00 97.62 103 PHE A O 1
ATOM 817 N N . TYR A 1 104 ? -5.900 -1.955 -1.967 1.00 97.56 104 TYR A N 1
ATOM 818 C CA . TYR A 1 104 ? -7.167 -1.244 -1.795 1.00 97.56 104 TYR A CA 1
ATOM 819 C C . TYR A 1 104 ? -8.156 -2.019 -0.917 1.00 97.56 104 TYR A C 1
ATOM 821 O O . TYR A 1 104 ? -8.700 -1.459 0.033 1.00 97.56 104 TYR A O 1
ATOM 829 N N . VAL A 1 105 ? -8.365 -3.311 -1.189 1.00 97.50 105 VAL A N 1
ATOM 830 C CA . VAL A 1 105 ? -9.261 -4.175 -0.399 1.00 97.50 105 VAL A CA 1
ATOM 831 C C . VAL A 1 105 ? -8.776 -4.277 1.048 1.00 97.50 105 VAL A C 1
ATOM 833 O O . VAL A 1 105 ? -9.577 -4.173 1.981 1.00 97.50 105 VAL A O 1
ATOM 836 N N . LEU A 1 106 ? -7.462 -4.411 1.252 1.00 96.44 106 LEU A N 1
ATOM 837 C CA . LEU A 1 106 ? -6.866 -4.429 2.585 1.00 96.44 106 LEU A CA 1
ATOM 838 C C . LEU A 1 106 ? -7.105 -3.106 3.326 1.00 96.44 106 LEU A C 1
ATOM 840 O O . LEU A 1 106 ? -7.538 -3.111 4.480 1.00 96.44 106 LEU A O 1
ATOM 844 N N . GLY A 1 107 ? -6.879 -1.973 2.662 1.00 95.56 107 GLY A N 1
ATOM 845 C CA . GLY A 1 107 ? -7.149 -0.651 3.220 1.00 95.56 107 GLY A CA 1
ATOM 846 C C . GLY A 1 107 ? -8.628 -0.424 3.513 1.00 95.56 107 GLY A C 1
ATOM 847 O O . GLY A 1 107 ? -8.973 0.135 4.553 1.00 95.56 107 GLY A O 1
ATOM 848 N N . TRP A 1 108 ? -9.520 -0.914 2.654 1.00 95.81 108 TRP A N 1
ATOM 849 C CA . TRP A 1 108 ? -10.960 -0.841 2.872 1.00 95.81 108 TRP A CA 1
ATOM 850 C C . TRP A 1 108 ? -11.350 -1.576 4.153 1.00 95.81 108 TRP A C 1
ATOM 852 O O . TRP A 1 108 ? -12.017 -1.008 5.020 1.00 95.81 108 TRP A O 1
ATOM 862 N N . TYR A 1 109 ? -10.874 -2.810 4.318 1.00 94.94 109 TYR A N 1
ATOM 863 C CA . TYR A 1 109 ? -11.143 -3.605 5.512 1.00 94.94 109 TYR A CA 1
ATOM 864 C C . TYR A 1 109 ? -10.570 -2.966 6.788 1.00 94.94 109 TYR A C 1
ATOM 866 O O . TYR A 1 109 ? -11.240 -2.943 7.820 1.00 94.94 109 TYR A O 1
ATOM 874 N N . LEU A 1 110 ? -9.356 -2.410 6.726 1.00 93.69 110 LEU A N 1
ATOM 875 C CA . LEU A 1 110 ? -8.671 -1.853 7.899 1.00 93.69 110 LEU A CA 1
ATOM 876 C C . LEU A 1 110 ? -9.130 -0.438 8.285 1.00 93.69 110 LEU A C 1
ATOM 878 O O . LEU A 1 110 ? -9.168 -0.121 9.473 1.00 93.69 110 LEU A O 1
ATOM 882 N N . VAL A 1 111 ? -9.431 0.420 7.308 1.00 93.56 111 VAL A N 1
ATOM 883 C CA . VAL A 1 111 ? -9.676 1.860 7.513 1.00 93.56 111 VAL A CA 1
ATOM 884 C C . VAL A 1 111 ? -11.161 2.204 7.398 1.00 93.56 111 VAL A C 1
ATOM 886 O O . VAL A 1 111 ? -11.692 2.975 8.203 1.00 93.56 111 VAL A O 1
ATOM 889 N N . VAL A 1 112 ? -11.848 1.667 6.386 1.00 94.00 112 VAL A N 1
ATOM 890 C CA . VAL A 1 112 ? -13.253 2.006 6.103 1.00 94.00 112 VAL A CA 1
ATOM 891 C C . VAL A 1 112 ? -14.184 1.179 6.987 1.00 94.00 112 VAL A C 1
ATOM 893 O O . VAL A 1 112 ? -15.076 1.749 7.621 1.00 94.00 112 VAL A O 1
ATOM 896 N N . GLY A 1 113 ? -13.930 -0.127 7.080 1.00 90.31 113 GLY A N 1
ATOM 897 C CA . GLY A 1 113 ? -14.770 -1.081 7.800 1.00 90.31 113 GLY A CA 1
ATOM 898 C C . GLY A 1 113 ? -16.057 -1.450 7.058 1.00 90.31 113 GLY A C 1
ATOM 899 O O . GLY A 1 113 ? -16.359 -0.944 5.970 1.00 90.31 113 GLY A O 1
ATOM 900 N N . LEU A 1 114 ? -16.821 -2.359 7.664 1.00 88.31 114 LEU A N 1
ATOM 901 C CA . LEU A 1 114 ? -18.152 -2.750 7.203 1.00 88.31 114 LEU A CA 1
ATOM 902 C C . LEU A 1 114 ? -19.197 -1.707 7.626 1.00 88.31 114 LEU A C 1
ATOM 904 O O . LEU A 1 114 ? -18.990 -0.909 8.540 1.00 88.31 114 LEU A O 1
ATOM 908 N N . SER A 1 115 ? -20.330 -1.671 6.923 1.00 86.12 115 SER A N 1
ATOM 909 C CA . SER A 1 115 ? -21.394 -0.711 7.227 1.00 86.12 115 SER A CA 1
ATOM 910 C C . SER A 1 115 ? -21.983 -0.990 8.612 1.00 86.12 115 SER A C 1
ATOM 912 O O . SER A 1 115 ? -22.487 -2.080 8.843 1.00 86.12 115 SER A O 1
ATOM 914 N N . GLY A 1 116 ? -21.941 -0.003 9.509 1.00 82.56 116 GLY A N 1
ATOM 915 C CA . GLY A 1 116 ? -22.468 -0.124 10.874 1.00 82.56 116 GLY A CA 1
ATOM 916 C C . GLY A 1 116 ? -21.451 -0.585 11.923 1.00 82.56 116 GLY A C 1
ATOM 917 O O . GLY A 1 116 ? -21.754 -0.514 13.109 1.00 82.56 116 GLY A O 1
ATOM 918 N N . GLU A 1 117 ? -20.238 -0.972 11.523 1.00 85.31 117 GLU A N 1
ATOM 919 C CA . GLU A 1 117 ? -19.166 -1.338 12.453 1.00 85.31 117 GLU A CA 1
ATOM 920 C C . GLU A 1 117 ? -18.108 -0.234 12.545 1.00 85.31 117 GLU A C 1
ATOM 922 O O . GLU A 1 117 ? -17.653 0.315 11.536 1.00 85.31 117 GLU A O 1
ATOM 927 N N . THR A 1 118 ? -17.680 0.091 13.765 1.00 80.25 118 THR A N 1
ATOM 928 C CA . THR A 1 118 ? -16.511 0.944 13.994 1.00 80.25 118 THR A CA 1
ATOM 929 C C . THR A 1 118 ? -15.249 0.073 13.979 1.00 80.25 118 THR A C 1
ATOM 931 O O . THR A 1 118 ? -15.120 -0.832 14.806 1.00 80.25 118 THR A O 1
ATOM 934 N N . PRO A 1 119 ? -14.297 0.297 13.050 1.00 84.69 119 PRO A N 1
ATOM 935 C CA . PRO A 1 119 ? -13.082 -0.507 12.990 1.00 84.69 119 PRO A CA 1
ATOM 936 C C . PRO A 1 119 ? -12.293 -0.385 14.294 1.00 84.69 119 PRO A C 1
ATOM 938 O O . PRO A 1 119 ? -11.955 0.719 14.726 1.00 84.69 119 PRO A O 1
ATOM 941 N N . ALA A 1 120 ? -11.967 -1.519 14.915 1.00 83.62 120 ALA A N 1
ATOM 942 C CA . ALA A 1 120 ? -11.095 -1.519 16.080 1.00 83.62 120 ALA A CA 1
ATOM 943 C C . ALA A 1 120 ? -9.669 -1.090 15.671 1.00 83.62 120 ALA A C 1
ATOM 945 O O . ALA A 1 120 ? -9.166 -1.547 14.638 1.00 83.62 120 ALA A O 1
ATOM 946 N N . PRO A 1 121 ? -8.977 -0.264 16.474 1.00 81.25 121 PRO A N 1
ATOM 947 C CA . PRO A 1 121 ? -7.596 0.127 16.210 1.00 81.25 121 PRO A CA 1
ATOM 948 C C . PRO A 1 121 ? -6.675 -1.100 16.309 1.00 81.25 121 PRO A C 1
ATOM 950 O O . PRO A 1 121 ? -6.352 -1.580 17.394 1.00 81.25 121 PRO A O 1
ATOM 953 N N . ARG A 1 122 ? -6.249 -1.632 15.159 1.00 87.31 122 ARG A N 1
ATOM 954 C CA . ARG A 1 122 ? -5.331 -2.781 15.064 1.00 87.31 122 ARG A CA 1
ATOM 955 C C . ARG A 1 122 ? -3.933 -2.313 14.669 1.00 87.31 122 ARG A C 1
ATOM 957 O O . ARG A 1 122 ? -3.788 -1.378 13.888 1.00 87.31 122 ARG A O 1
ATOM 964 N N . ARG A 1 123 ? -2.889 -3.034 15.094 1.00 84.25 123 ARG A N 1
ATOM 965 C CA . ARG A 1 123 ? -1.500 -2.794 14.640 1.00 84.25 123 ARG A CA 1
ATOM 966 C C . ARG A 1 123 ? -1.365 -2.843 13.107 1.00 84.25 123 ARG A C 1
ATOM 968 O O . ARG A 1 123 ? -0.564 -2.112 12.533 1.00 84.25 123 ARG A O 1
ATOM 975 N N . ALA A 1 124 ? -2.195 -3.637 12.431 1.00 88.94 124 ALA A N 1
ATOM 976 C CA . ALA A 1 124 ? -2.259 -3.672 10.969 1.00 88.94 124 ALA A CA 1
ATOM 977 C C . ALA A 1 124 ? -2.579 -2.298 10.345 1.00 88.94 124 ALA A C 1
ATOM 979 O O . ALA A 1 124 ? -1.988 -1.949 9.328 1.00 88.94 124 ALA A O 1
ATOM 980 N N . LEU A 1 125 ? -3.431 -1.485 10.985 1.00 90.44 125 LEU A N 1
ATOM 981 C CA . LEU A 1 125 ? -3.738 -0.128 10.529 1.00 90.44 125 LEU A CA 1
ATOM 982 C C . LEU A 1 125 ? -2.480 0.745 10.525 1.00 90.44 125 LEU A C 1
ATOM 984 O O . LEU A 1 125 ? -2.199 1.408 9.536 1.00 90.44 125 LEU A O 1
ATOM 988 N N . SER A 1 126 ? -1.679 0.702 11.595 1.00 86.88 126 SER A N 1
ATOM 989 C CA . SER A 1 126 ? -0.433 1.478 11.656 1.00 86.88 126 SER A CA 1
ATOM 990 C C . SER A 1 126 ? 0.565 1.100 10.563 1.00 86.88 126 SER A C 1
ATOM 992 O O . SER A 1 126 ? 1.197 1.982 9.988 1.00 86.88 126 SER A O 1
ATOM 994 N N . VAL A 1 127 ? 0.682 -0.193 10.246 1.00 90.56 127 VAL A N 1
ATOM 995 C CA . VAL A 1 127 ? 1.564 -0.670 9.171 1.00 90.56 127 VAL A CA 1
ATOM 996 C C . VAL A 1 127 ? 1.045 -0.216 7.810 1.00 90.56 127 VAL A C 1
ATOM 998 O O . VAL A 1 127 ? 1.825 0.291 7.012 1.00 90.56 127 VAL A O 1
ATOM 1001 N N . TYR A 1 128 ? -0.265 -0.325 7.571 1.00 93.06 128 TYR A N 1
ATOM 1002 C CA . TYR A 1 128 ? -0.900 0.143 6.337 1.00 93.06 128 TYR A CA 1
ATOM 1003 C C . TYR A 1 128 ? -0.681 1.646 6.115 1.00 93.06 128 TYR A C 1
ATOM 1005 O O . TYR A 1 128 ? -0.262 2.067 5.038 1.00 93.06 128 TYR A O 1
ATOM 1013 N N . MET A 1 129 ? -0.897 2.458 7.153 1.00 91.00 129 MET A N 1
ATOM 1014 C CA . MET A 1 129 ? -0.681 3.905 7.076 1.00 91.00 129 MET A CA 1
ATOM 1015 C C . MET A 1 129 ? 0.792 4.248 6.861 1.00 91.00 129 MET A C 1
ATOM 1017 O O . MET A 1 129 ? 1.105 5.108 6.042 1.00 91.00 129 MET A O 1
ATOM 1021 N N . GLY A 1 130 ? 1.696 3.547 7.551 1.00 91.25 130 GLY A N 1
ATOM 1022 C CA . GLY A 1 130 ? 3.134 3.686 7.341 1.00 91.25 130 GLY A CA 1
ATOM 1023 C C . GLY A 1 130 ? 3.540 3.359 5.904 1.00 91.25 130 GLY A C 1
ATOM 1024 O O . GLY A 1 130 ? 4.273 4.132 5.298 1.00 91.25 130 GLY A O 1
ATOM 1025 N N . ALA A 1 131 ? 3.012 2.272 5.335 1.00 92.50 131 ALA A N 1
ATOM 1026 C CA . ALA A 1 131 ? 3.254 1.901 3.945 1.00 92.50 131 ALA A CA 1
ATOM 1027 C C . ALA A 1 131 ? 2.774 2.992 2.975 1.00 92.50 131 ALA A C 1
ATOM 1029 O O . ALA A 1 131 ? 3.543 3.398 2.112 1.00 92.50 131 ALA A O 1
ATOM 1030 N N . GLY A 1 132 ? 1.565 3.533 3.162 1.00 93.19 132 GLY A N 1
ATOM 1031 C CA . GLY A 1 132 ? 1.049 4.618 2.318 1.00 93.19 132 GLY A CA 1
ATOM 1032 C C . GLY A 1 132 ? 1.896 5.895 2.374 1.00 93.19 132 GLY A C 1
ATOM 1033 O O . GLY A 1 132 ? 2.197 6.486 1.337 1.00 93.19 132 GLY A O 1
ATOM 1034 N N . VAL A 1 133 ? 2.347 6.294 3.568 1.00 92.44 133 VAL A N 1
ATOM 1035 C CA . VAL A 1 133 ? 3.247 7.449 3.738 1.00 92.44 133 VAL A CA 1
ATOM 1036 C C . VAL A 1 133 ? 4.612 7.189 3.096 1.00 92.44 133 VAL A C 1
ATOM 1038 O O . VAL A 1 133 ? 5.144 8.063 2.414 1.00 92.44 133 VAL A O 1
ATOM 1041 N N . LEU A 1 134 ? 5.172 5.989 3.264 1.00 93.56 134 LEU A N 1
ATOM 1042 C CA . LEU A 1 134 ? 6.426 5.606 2.614 1.00 93.56 134 LEU A CA 1
ATOM 1043 C C . LEU A 1 134 ? 6.298 5.620 1.087 1.00 93.56 134 LEU A C 1
ATOM 1045 O O . LEU A 1 134 ? 7.194 6.129 0.419 1.00 93.56 134 LEU A O 1
ATOM 1049 N N . SER A 1 135 ? 5.183 5.133 0.535 1.00 94.44 135 SER A N 1
ATOM 1050 C CA . SER A 1 135 ? 4.916 5.190 -0.906 1.00 94.44 135 SER A CA 1
ATOM 1051 C C . SER A 1 135 ? 4.825 6.622 -1.423 1.00 94.44 135 SER A C 1
ATOM 1053 O O . SER A 1 135 ? 5.386 6.919 -2.475 1.00 94.44 135 SER A O 1
ATOM 1055 N N . LEU A 1 136 ? 4.195 7.530 -0.671 1.00 94.38 136 LEU A N 1
ATOM 1056 C CA . LEU A 1 136 ? 4.159 8.952 -1.020 1.00 94.38 136 LEU A CA 1
ATOM 1057 C C . LEU A 1 136 ? 5.571 9.552 -1.099 1.00 94.38 136 LEU A C 1
ATOM 1059 O O . LEU A 1 136 ? 5.901 10.228 -2.073 1.00 94.38 136 LEU A O 1
ATOM 1063 N N . ILE A 1 137 ? 6.413 9.281 -0.096 1.00 94.44 137 ILE A N 1
ATOM 1064 C CA . ILE A 1 137 ? 7.807 9.749 -0.066 1.00 94.44 137 ILE A CA 1
ATOM 1065 C C . ILE A 1 137 ? 8.590 9.157 -1.241 1.00 94.44 137 ILE A C 1
ATOM 1067 O O . ILE A 1 137 ? 9.300 9.882 -1.933 1.00 94.44 137 ILE A O 1
ATOM 1071 N N . ALA A 1 138 ? 8.439 7.857 -1.497 1.00 92.44 138 ALA A N 1
ATOM 1072 C CA . ALA A 1 138 ? 9.114 7.179 -2.596 1.00 92.44 138 ALA A CA 1
ATOM 1073 C C . ALA A 1 138 ? 8.739 7.785 -3.957 1.00 92.44 138 ALA A C 1
ATOM 1075 O O . ALA A 1 138 ? 9.619 8.012 -4.785 1.00 92.44 138 ALA A O 1
ATOM 1076 N N . ILE A 1 139 ? 7.461 8.106 -4.174 1.00 93.75 139 ILE A N 1
ATOM 1077 C CA . ILE A 1 139 ? 7.003 8.776 -5.396 1.00 93.75 139 ILE A CA 1
ATOM 1078 C C . ILE A 1 139 ? 7.576 10.187 -5.502 1.00 93.75 139 ILE A C 1
ATOM 1080 O O . ILE A 1 139 ? 8.057 10.559 -6.568 1.00 93.75 139 ILE A O 1
ATOM 1084 N N . ALA A 1 140 ? 7.588 10.959 -4.414 1.00 94.25 140 ALA A N 1
ATOM 1085 C CA . ALA A 1 140 ? 8.201 12.285 -4.419 1.00 94.25 140 ALA A CA 1
ATOM 1086 C C . ALA A 1 140 ? 9.687 12.214 -4.816 1.00 94.25 140 ALA A C 1
ATOM 1088 O O . ALA A 1 140 ? 10.141 12.988 -5.658 1.00 94.25 140 ALA A O 1
ATOM 1089 N N . VAL A 1 141 ? 10.426 11.235 -4.283 1.00 94.38 141 VAL A N 1
ATOM 1090 C CA . VAL A 1 141 ? 11.823 10.977 -4.663 1.00 94.38 141 VAL A CA 1
ATOM 1091 C C . VAL A 1 141 ? 11.939 10.591 -6.141 1.00 94.38 141 VAL A C 1
ATOM 1093 O O . VAL A 1 141 ? 12.794 11.137 -6.836 1.00 94.38 141 VAL A O 1
ATOM 1096 N N . GLN A 1 142 ? 11.075 9.707 -6.653 1.00 90.00 142 GLN A N 1
ATOM 1097 C CA . GLN A 1 142 ? 11.077 9.334 -8.075 1.00 90.00 142 GLN A CA 1
ATOM 1098 C C . GLN A 1 142 ? 10.815 10.532 -8.994 1.00 90.00 142 GLN A C 1
ATOM 1100 O O . GLN A 1 142 ? 11.485 10.665 -10.015 1.00 90.00 142 GLN A O 1
AT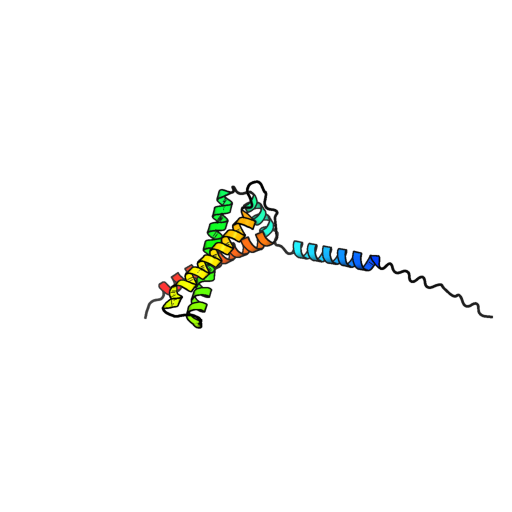OM 1105 N N . ILE A 1 143 ? 9.891 11.423 -8.624 1.00 93.31 143 ILE A N 1
ATOM 1106 C CA . ILE A 1 143 ? 9.611 12.650 -9.381 1.00 93.31 143 ILE A CA 1
ATOM 1107 C C . ILE A 1 143 ? 10.856 13.539 -9.429 1.00 93.31 143 ILE A C 1
ATOM 1109 O O . ILE A 1 143 ? 11.233 13.995 -10.506 1.00 93.31 143 ILE A O 1
ATOM 1113 N N . VAL A 1 144 ? 11.527 13.748 -8.290 1.00 95.88 144 VAL A N 1
ATOM 1114 C CA . VAL A 1 144 ? 12.765 14.544 -8.231 1.00 95.88 144 VAL A CA 1
ATOM 1115 C C . VAL A 1 144 ? 13.841 13.936 -9.127 1.00 95.88 144 VAL A C 1
ATOM 1117 O O . VAL A 1 144 ? 14.420 14.651 -9.939 1.00 95.88 144 VAL A O 1
ATOM 1120 N N . ILE A 1 145 ? 14.062 12.622 -9.040 1.00 92.25 145 ILE A N 1
ATOM 1121 C CA . ILE A 1 145 ? 15.033 11.915 -9.887 1.00 92.25 145 ILE A CA 1
ATOM 1122 C C . ILE A 1 145 ? 14.678 12.075 -11.370 1.00 92.25 145 ILE A C 1
ATOM 1124 O O . ILE A 1 145 ? 15.550 12.398 -12.175 1.00 92.25 145 ILE A O 1
ATOM 1128 N N . GLY A 1 146 ? 13.407 11.893 -11.734 1.00 90.06 146 GLY A N 1
ATOM 1129 C CA . GLY A 1 146 ? 12.937 12.045 -13.110 1.00 90.06 146 GLY A CA 1
ATOM 1130 C C . GLY A 1 146 ? 13.185 13.450 -13.663 1.00 90.06 146 GLY A C 1
ATOM 1131 O O . GLY A 1 146 ? 13.691 13.589 -14.777 1.00 90.06 146 GLY A O 1
ATOM 1132 N N . ILE A 1 147 ? 12.909 14.487 -12.866 1.00 94.56 147 ILE A N 1
ATOM 1133 C CA . ILE A 1 147 ? 13.187 15.884 -13.230 1.00 94.56 147 ILE A CA 1
ATOM 1134 C C . ILE A 1 147 ? 14.696 16.116 -13.377 1.00 94.56 147 ILE A C 1
ATOM 1136 O O . ILE A 1 147 ? 15.128 16.714 -14.360 1.00 94.56 147 ILE A O 1
ATOM 1140 N N . SER A 1 148 ? 15.511 15.628 -12.437 1.00 94.06 148 SER A N 1
ATOM 1141 C CA . SER A 1 148 ? 16.968 15.794 -12.485 1.00 94.06 148 SER A CA 1
ATOM 1142 C C . SER A 1 148 ? 17.595 15.151 -13.723 1.00 94.06 148 SER A C 1
ATOM 1144 O O . SER A 1 148 ? 18.485 15.746 -14.323 1.00 94.06 148 SER A O 1
ATOM 1146 N N . ILE A 1 149 ? 17.122 13.968 -14.126 1.00 92.38 149 ILE A N 1
ATOM 1147 C CA . ILE A 1 149 ? 17.597 13.288 -15.340 1.00 92.38 149 ILE A CA 1
ATOM 1148 C C . ILE A 1 149 ? 17.150 14.048 -16.593 1.00 92.38 149 ILE A C 1
ATOM 1150 O O . ILE A 1 149 ? 17.949 14.237 -17.505 1.00 92.38 149 ILE A O 1
ATOM 1154 N N . GLY A 1 150 ? 15.898 14.515 -16.639 1.00 89.00 150 GLY A N 1
ATOM 1155 C CA . GLY A 1 150 ? 15.357 15.216 -17.807 1.00 89.00 150 GLY A CA 1
ATOM 1156 C C . GLY A 1 150 ? 15.989 16.586 -18.083 1.00 89.00 150 GLY A C 1
ATOM 1157 O O . GLY A 1 150 ? 15.957 17.047 -19.219 1.00 89.00 150 GLY A O 1
ATOM 1158 N N . LEU A 1 151 ? 16.563 17.236 -17.065 1.00 89.12 151 LEU A N 1
ATOM 1159 C CA . LEU A 1 151 ? 17.239 18.534 -17.194 1.00 89.12 151 LEU A CA 1
ATOM 1160 C C . LEU A 1 151 ? 18.742 18.421 -17.489 1.00 89.12 151 LEU A C 1
ATOM 1162 O O . LEU A 1 151 ? 19.388 19.442 -17.730 1.00 89.12 151 LEU A O 1
ATOM 1166 N N . ALA A 1 152 ? 19.318 17.215 -17.452 1.00 86.06 152 ALA A N 1
ATOM 1167 C CA . ALA A 1 152 ? 20.727 17.026 -17.764 1.00 86.06 152 ALA A CA 1
ATOM 1168 C C . ALA A 1 152 ? 20.975 17.315 -19.261 1.00 86.06 152 ALA A C 1
ATOM 1170 O O . ALA A 1 152 ? 20.286 16.742 -20.108 1.00 86.06 152 ALA A O 1
ATOM 1171 N N . PRO A 1 153 ? 21.933 18.193 -19.619 1.00 79.88 153 PRO A N 1
ATOM 1172 C CA . PRO A 1 153 ? 22.219 18.496 -21.015 1.00 79.88 153 PRO A CA 1
ATOM 1173 C C . PRO A 1 153 ? 22.727 17.239 -21.729 1.00 79.88 153 PRO A C 1
ATOM 1175 O O . PRO A 1 153 ? 23.705 16.626 -21.303 1.00 79.88 153 PRO A O 1
ATOM 1178 N N . THR A 1 154 ? 22.057 16.854 -22.817 1.00 81.06 154 THR A N 1
ATOM 1179 C CA . THR A 1 154 ? 22.491 15.764 -23.696 1.00 81.06 154 THR A CA 1
ATOM 1180 C C . THR A 1 154 ? 23.673 16.255 -24.530 1.00 81.06 154 THR A C 1
ATOM 1182 O O . THR A 1 154 ? 23.476 16.874 -25.577 1.00 81.06 154 THR A O 1
ATOM 1185 N N . THR A 1 155 ? 24.885 16.063 -24.017 1.00 70.69 155 THR A N 1
ATOM 1186 C CA . THR A 1 155 ? 26.145 16.280 -24.747 1.00 70.69 155 THR A CA 1
ATOM 1187 C C . THR A 1 155 ? 26.496 15.082 -25.606 1.00 70.69 155 THR A C 1
ATOM 1189 O O . THR A 1 155 ? 26.355 13.955 -25.077 1.00 70.69 155 THR A O 1
#

Radius of gyration: 27.58 Å; chains: 1; bounding box: 49×58×99 Å

Foldseek 3Di:
DDDDDDDDDPPCPDPVVVVVVVVVVVVVVVVVVVVPPDPVLVVVLVVLLPDDLVVLLVLLLLLLVLLLVLCLVVLVVVCVVPPDDPVCVCVSVVVSVVSSVVSSVLSCCQRNNDPPDRHDDDPSSSVSVVSSVVSVVSVVVVVVVVVVVVPDDPD